Protein AF-A0A958DC90-F1 (afdb_monomer_lite)

Radius of gyration: 18.11 Å; chains: 1; bounding box: 31×31×44 Å

Sequence (57 aa):
MAGKHFEDLQVGQVIKHSNGRTITEMDNVLFSALTMNTQPLHLNEDYASKTEFGQLI

Structure (mmCIF, N/CA/C/O backbone):
data_AF-A0A958DC90-F1
#
_entry.id   AF-A0A958DC90-F1
#
loop_
_atom_site.group_PDB
_atom_site.id
_atom_site.type_symbol
_atom_site.label_atom_id
_atom_site.label_alt_id
_atom_site.label_comp_id
_atom_site.label_asym_id
_atom_site.label_entity_id
_atom_site.label_seq_id
_atom_site.pdbx_PDB_ins_code
_atom_site.Cartn_x
_atom_site.Cartn_y
_atom_site.Cartn_z
_atom_site.occupancy
_atom_site.B_iso_or_equiv
_atom_site.auth_seq_id
_atom_site.auth_comp_id
_atom_site.auth_asym_id
_atom_site.auth_atom_id
_atom_site.pdbx_PDB_model_num
ATOM 1 N N . MET A 1 1 ? -12.514 16.596 10.222 1.00 63.75 1 MET A N 1
ATOM 2 C CA . MET A 1 1 ? -13.182 16.227 11.487 1.00 63.75 1 MET A CA 1
ATOM 3 C C . MET A 1 1 ? -12.146 16.298 12.586 1.00 63.75 1 MET A C 1
ATOM 5 O O . MET A 1 1 ? -11.035 15.838 12.348 1.00 63.75 1 MET A O 1
ATOM 9 N N . ALA A 1 2 ? -12.473 16.893 13.733 1.00 82.12 2 ALA A N 1
ATOM 10 C CA . ALA A 1 2 ? -11.625 16.742 14.910 1.00 82.12 2 ALA A CA 1
ATOM 11 C C . ALA A 1 2 ? -11.578 15.253 15.295 1.00 82.12 2 ALA A C 1
ATOM 13 O O . ALA A 1 2 ? -12.559 14.533 15.086 1.00 82.12 2 ALA A O 1
ATOM 14 N N . GLY A 1 3 ? -10.423 14.785 15.772 1.00 88.94 3 GLY A N 1
ATOM 15 C CA . GLY A 1 3 ? -10.292 13.434 16.313 1.00 88.94 3 GLY A CA 1
ATOM 16 C C . GLY A 1 3 ? -11.209 13.225 17.521 1.00 88.94 3 GLY A C 1
ATOM 17 O O . GLY A 1 3 ? -11.770 14.176 18.059 1.00 88.94 3 GLY A O 1
ATOM 18 N N . LYS A 1 4 ? -11.366 11.969 17.932 1.00 92.94 4 LYS A N 1
ATOM 19 C CA . LYS A 1 4 ? -12.064 11.604 19.169 1.00 92.94 4 LYS A CA 1
ATOM 20 C C . LYS A 1 4 ? -11.072 11.553 20.327 1.00 92.94 4 LYS A C 1
ATOM 22 O O . LYS A 1 4 ? -9.935 11.126 20.117 1.00 92.94 4 LYS A O 1
ATOM 27 N N . HIS A 1 5 ? -11.504 11.948 21.520 1.00 95.06 5 HIS A N 1
ATOM 28 C CA . HIS A 1 5 ? -10.760 11.649 22.738 1.00 95.06 5 HIS A CA 1
ATOM 29 C C . HIS A 1 5 ? -10.994 10.192 23.156 1.00 95.06 5 HIS A C 1
ATOM 31 O O . HIS A 1 5 ? -11.830 9.493 22.578 1.00 95.06 5 HIS A O 1
ATOM 37 N N . PHE A 1 6 ? -10.220 9.706 24.12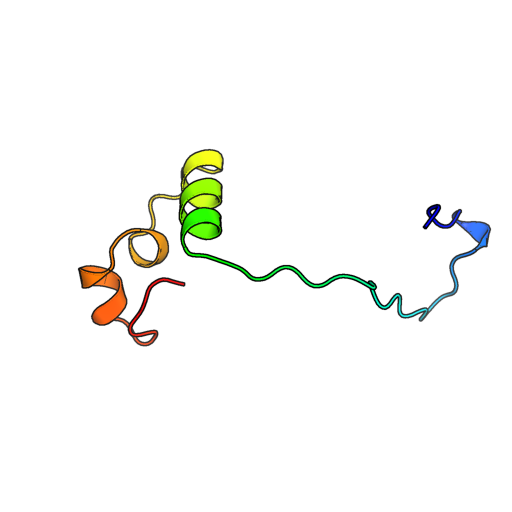6 1.00 95.94 6 PHE A N 1
ATOM 38 C CA . PHE A 1 6 ? -10.297 8.312 24.566 1.00 95.94 6 PHE A CA 1
ATOM 39 C C . PHE A 1 6 ? -11.694 7.971 25.109 1.00 95.94 6 PHE A C 1
ATOM 41 O O . PHE A 1 6 ? -12.258 6.936 24.769 1.00 95.94 6 PHE A O 1
ATOM 48 N N . GLU A 1 7 ? -12.277 8.886 25.877 1.00 97.00 7 GLU A N 1
ATOM 49 C CA . GLU A 1 7 ? -13.614 8.804 26.464 1.00 97.00 7 GLU A CA 1
ATOM 50 C C . GLU A 1 7 ? -14.760 8.776 25.435 1.00 97.00 7 GLU A C 1
ATOM 52 O O . GLU A 1 7 ? -15.857 8.321 25.754 1.00 97.00 7 GLU A O 1
ATOM 57 N N . ASP A 1 8 ? -14.512 9.204 24.193 1.00 95.69 8 ASP A N 1
ATOM 58 C CA . ASP A 1 8 ? -15.499 9.199 23.106 1.00 95.69 8 ASP A CA 1
ATOM 59 C C . ASP A 1 8 ? -15.529 7.877 22.317 1.00 95.69 8 ASP A C 1
ATOM 61 O O . ASP A 1 8 ? -16.312 7.748 21.361 1.00 95.69 8 ASP A O 1
ATOM 65 N N . LEU A 1 9 ? -14.628 6.940 22.638 1.00 95.94 9 LEU A N 1
ATOM 66 C CA . LEU A 1 9 ? -14.504 5.640 21.984 1.00 95.94 9 LEU A CA 1
ATOM 67 C C . LEU A 1 9 ? -15.318 4.580 22.728 1.00 95.94 9 LEU A C 1
ATOM 69 O O . LEU A 1 9 ? -15.276 4.474 23.950 1.00 95.94 9 LEU A O 1
ATOM 73 N N . GLN A 1 10 ? -16.036 3.750 21.973 1.00 97.44 10 GLN A N 1
ATOM 74 C CA . GLN A 1 10 ? -16.825 2.643 22.514 1.00 97.44 10 GLN A CA 1
ATOM 75 C C . GLN A 1 10 ? -16.270 1.296 22.039 1.00 97.44 10 GLN A C 1
ATOM 77 O O . GLN A 1 10 ? -15.838 1.153 20.893 1.00 97.44 10 GLN A O 1
ATOM 82 N N . VAL A 1 11 ? -16.291 0.281 22.908 1.00 97.69 11 VAL A N 1
ATOM 83 C CA . VAL A 1 11 ? -15.889 -1.084 22.532 1.00 97.69 11 VAL A CA 1
ATOM 84 C C . VAL A 1 11 ? -16.795 -1.580 21.404 1.00 97.69 11 VAL A C 1
ATOM 86 O O . VAL A 1 11 ? -18.017 -1.514 21.504 1.00 97.69 11 VAL A O 1
ATOM 89 N N . GLY A 1 12 ? -16.185 -2.064 20.320 1.00 97.56 12 GLY A N 1
ATOM 90 C CA . GLY A 1 12 ? -16.902 -2.505 19.120 1.00 97.56 12 GLY A CA 1
ATOM 91 C C . GLY A 1 12 ? -17.301 -1.379 18.159 1.00 97.56 12 GLY A C 1
ATOM 92 O O . GLY A 1 12 ? -17.936 -1.651 17.142 1.00 97.56 12 GLY A O 1
ATOM 93 N N . GLN A 1 13 ? -16.927 -0.125 18.431 1.00 96.56 13 GLN A N 1
ATOM 94 C CA . GLN A 1 13 ? -17.194 0.985 17.521 1.00 96.56 13 GLN A CA 1
ATOM 95 C C . GLN A 1 13 ? -16.483 0.791 16.175 1.00 96.56 13 GLN A C 1
ATOM 97 O O . GLN A 1 13 ? -15.267 0.615 16.110 1.00 96.56 13 GLN A O 1
ATOM 102 N N . VAL A 1 14 ? -17.242 0.919 15.086 1.00 95.69 14 VAL A N 1
ATOM 103 C CA . VAL A 1 14 ? -16.715 0.939 13.717 1.00 95.69 14 VAL A CA 1
ATOM 104 C C . VAL A 1 14 ? -16.626 2.385 13.236 1.00 95.69 14 VAL A C 1
ATOM 106 O O . VAL A 1 14 ? -17.635 3.084 13.144 1.00 95.69 14 VAL A O 1
ATOM 109 N N . ILE A 1 15 ? -15.417 2.849 12.912 1.00 93.62 15 ILE A N 1
ATOM 110 C CA . ILE A 1 15 ? -15.187 4.186 12.352 1.00 93.62 15 ILE A CA 1
ATOM 111 C C . ILE A 1 15 ? -15.096 4.066 10.831 1.00 93.62 15 ILE A C 1
ATOM 113 O O . ILE A 1 15 ? -14.113 3.567 10.291 1.00 93.62 15 ILE A O 1
ATOM 117 N N . LYS A 1 16 ? -16.119 4.550 10.121 1.00 93.19 16 LYS A N 1
ATOM 118 C CA . LYS A 1 16 ? -16.084 4.653 8.658 1.00 93.19 16 LYS A CA 1
ATOM 119 C C . LYS A 1 16 ? -15.405 5.960 8.253 1.00 93.19 16 LYS A C 1
ATOM 121 O O . LYS A 1 16 ? -15.985 7.034 8.404 1.00 93.19 16 LYS A O 1
ATOM 126 N N . HIS A 1 17 ? -14.184 5.873 7.735 1.00 92.19 17 HIS A N 1
ATOM 127 C CA . HIS A 1 17 ? -13.478 7.037 7.200 1.00 92.19 17 HIS A CA 1
ATOM 128 C C . HIS A 1 17 ? -14.200 7.587 5.965 1.00 92.19 17 HIS A C 1
ATOM 130 O O . HIS A 1 17 ? -14.698 6.832 5.131 1.00 92.19 17 HIS A O 1
ATOM 136 N N . SER A 1 18 ? -14.284 8.913 5.867 1.00 90.56 18 SER A N 1
ATOM 137 C CA . SER A 1 18 ? -15.081 9.585 4.834 1.00 90.56 18 SER A CA 1
ATOM 138 C C . SER A 1 18 ? -14.425 9.582 3.457 1.00 90.56 18 SER A C 1
ATOM 140 O O . SER A 1 18 ? -15.120 9.716 2.455 1.00 90.56 18 SER A O 1
ATOM 142 N N . ASN A 1 19 ? -13.099 9.458 3.404 1.00 93.69 19 ASN A N 1
ATOM 143 C CA . ASN A 1 19 ? -12.324 9.686 2.193 1.00 93.69 19 ASN A CA 1
ATOM 144 C C . ASN A 1 19 ? -11.713 8.371 1.708 1.00 93.69 19 ASN A C 1
ATOM 146 O O . ASN A 1 19 ? -11.096 7.649 2.489 1.00 93.69 19 ASN A O 1
ATOM 150 N N . GLY A 1 20 ? -11.846 8.104 0.411 1.00 94.50 20 GLY A N 1
ATOM 151 C CA . GLY A 1 20 ? -11.013 7.143 -0.306 1.00 94.50 20 GLY A CA 1
ATOM 152 C C . GLY A 1 20 ? -9.885 7.868 -1.038 1.00 94.50 20 GLY A C 1
ATOM 153 O O . GLY A 1 20 ? -10.009 9.052 -1.358 1.00 94.50 20 GLY A O 1
ATOM 154 N N . ARG A 1 21 ? -8.792 7.160 -1.320 1.00 95.44 21 ARG A N 1
ATOM 155 C CA . ARG A 1 21 ? -7.719 7.641 -2.192 1.00 95.44 21 ARG A CA 1
ATOM 156 C C . ARG A 1 21 ? -7.467 6.599 -3.272 1.00 95.44 21 ARG A C 1
ATOM 158 O O . ARG A 1 21 ? -7.202 5.447 -2.946 1.00 95.44 21 ARG A O 1
ATOM 165 N N . THR A 1 22 ? -7.556 7.008 -4.534 1.00 96.94 22 THR A N 1
ATOM 166 C CA . THR A 1 22 ? -7.173 6.162 -5.668 1.00 96.94 22 THR A CA 1
ATOM 167 C C . THR A 1 22 ? -5.673 5.910 -5.615 1.00 96.94 22 THR A C 1
ATOM 169 O O . THR A 1 22 ? -4.903 6.866 -5.525 1.00 96.94 22 THR A O 1
ATOM 172 N N . ILE A 1 23 ? -5.277 4.640 -5.659 1.00 96.62 23 ILE A N 1
ATOM 173 C CA . ILE A 1 23 ? -3.875 4.248 -5.788 1.00 96.62 23 ILE A CA 1
ATOM 174 C C . ILE A 1 23 ? -3.492 4.303 -7.262 1.00 96.62 23 ILE A C 1
ATOM 176 O O . ILE A 1 23 ? -4.231 3.835 -8.128 1.00 96.62 23 ILE A O 1
ATOM 180 N N . THR A 1 24 ? -2.347 4.911 -7.526 1.00 96.44 24 THR A N 1
ATOM 181 C CA . THR A 1 24 ? -1.731 5.020 -8.846 1.00 96.44 24 THR A CA 1
ATOM 182 C C . THR A 1 24 ? -0.376 4.322 -8.838 1.00 96.44 24 THR A C 1
ATOM 184 O O . THR A 1 24 ? 0.180 4.055 -7.775 1.00 96.44 24 THR A O 1
ATOM 187 N N . GLU A 1 25 ? 0.199 4.080 -10.013 1.00 95.88 25 GLU A N 1
ATOM 188 C CA . GLU A 1 25 ? 1.552 3.519 -10.142 1.00 95.88 25 GLU A CA 1
ATOM 189 C C . GLU A 1 25 ? 2.594 4.311 -9.329 1.00 95.88 25 GLU A C 1
ATOM 191 O O . GLU A 1 25 ? 3.443 3.732 -8.651 1.00 95.88 25 GLU A O 1
ATOM 196 N N . MET A 1 26 ? 2.469 5.644 -9.306 1.00 96.88 26 MET A N 1
ATOM 197 C CA . MET A 1 26 ? 3.377 6.527 -8.569 1.00 96.88 26 MET A CA 1
ATOM 198 C C . MET A 1 26 ? 3.426 6.212 -7.069 1.00 96.88 26 MET A C 1
ATOM 200 O O . MET A 1 26 ? 4.472 6.369 -6.444 1.00 96.88 26 MET A O 1
ATOM 204 N N . ASP A 1 27 ? 2.321 5.760 -6.476 1.00 97.19 27 ASP A N 1
ATOM 205 C CA . ASP A 1 27 ? 2.278 5.412 -5.054 1.00 97.19 27 ASP A CA 1
ATOM 206 C C . ASP A 1 27 ? 3.165 4.213 -4.738 1.00 97.19 27 ASP A C 1
ATOM 208 O O . ASP A 1 27 ? 3.869 4.206 -3.726 1.00 97.19 27 ASP A O 1
ATOM 212 N N . ASN A 1 28 ? 3.164 3.232 -5.637 1.00 94.75 28 ASN A N 1
ATOM 213 C CA . ASN A 1 28 ? 3.953 2.023 -5.499 1.00 94.75 28 ASN A CA 1
ATOM 214 C C . ASN A 1 28 ? 5.447 2.305 -5.698 1.00 94.75 28 ASN A C 1
ATOM 216 O O . ASN A 1 28 ? 6.282 1.885 -4.890 1.00 94.75 28 ASN A O 1
ATOM 220 N N . VAL A 1 29 ? 5.779 3.114 -6.713 1.00 96.00 29 VAL A N 1
ATOM 221 C CA . VAL A 1 29 ? 7.150 3.584 -6.967 1.00 96.00 29 VAL A CA 1
ATOM 222 C C . VAL A 1 29 ? 7.678 4.383 -5.776 1.00 96.00 29 VAL A C 1
ATOM 224 O O . VAL A 1 29 ? 8.776 4.117 -5.285 1.00 96.00 29 VAL A O 1
ATOM 227 N N . LEU A 1 30 ? 6.890 5.338 -5.272 1.00 97.88 30 LEU A N 1
ATOM 228 C CA . LEU A 1 30 ? 7.277 6.179 -4.142 1.00 97.88 30 LEU A CA 1
ATOM 229 C C . LEU A 1 30 ? 7.504 5.350 -2.876 1.00 97.88 30 LEU A C 1
ATOM 231 O O . LEU A 1 30 ? 8.524 5.519 -2.210 1.00 97.88 30 LEU A O 1
ATOM 235 N N . PHE A 1 31 ? 6.576 4.454 -2.536 1.00 97.81 31 PHE A N 1
ATOM 236 C CA . PHE A 1 31 ? 6.699 3.629 -1.337 1.00 97.81 31 PHE A CA 1
ATOM 237 C C . PHE A 1 31 ? 7.904 2.687 -1.416 1.00 97.81 31 PHE A C 1
ATOM 239 O O . PHE A 1 31 ? 8.671 2.579 -0.456 1.00 97.81 31 PHE A O 1
ATOM 246 N N . SER A 1 32 ? 8.122 2.068 -2.577 1.00 97.50 32 SER A N 1
ATOM 247 C CA . SER A 1 32 ? 9.283 1.210 -2.829 1.00 97.50 32 SER A CA 1
ATOM 248 C C . SER A 1 32 ? 10.599 1.979 -2.687 1.00 97.50 32 SER A C 1
ATOM 250 O O . SER A 1 32 ? 11.520 1.503 -2.025 1.00 97.50 32 SER A O 1
ATOM 252 N N . ALA A 1 33 ? 10.673 3.210 -3.206 1.00 97.44 33 ALA A N 1
ATOM 253 C CA . ALA A 1 33 ? 11.848 4.068 -3.066 1.00 97.44 33 ALA A CA 1
ATOM 254 C C . ALA A 1 33 ? 12.105 4.495 -1.609 1.00 97.44 33 ALA A C 1
ATOM 256 O O . ALA A 1 33 ? 13.243 4.446 -1.146 1.00 97.44 33 ALA A O 1
ATOM 257 N N . LEU A 1 34 ? 11.056 4.876 -0.868 1.00 98.44 34 LEU A N 1
ATOM 258 C CA . LEU A 1 34 ? 11.165 5.299 0.535 1.00 98.44 34 LEU A CA 1
ATOM 259 C C . LEU A 1 34 ? 11.591 4.163 1.468 1.00 98.44 34 LEU A C 1
ATOM 261 O O . LEU A 1 34 ? 12.277 4.401 2.459 1.00 98.44 34 LEU A O 1
ATOM 265 N N . THR A 1 35 ? 11.167 2.939 1.163 1.00 98.25 35 THR A N 1
ATOM 266 C CA . THR A 1 35 ? 11.436 1.753 1.988 1.00 98.25 35 THR A CA 1
ATOM 267 C C . THR A 1 35 ? 12.615 0.924 1.490 1.00 98.25 35 THR A C 1
ATOM 269 O O . THR A 1 35 ? 12.974 -0.062 2.128 1.00 98.25 35 THR A O 1
ATOM 272 N N . MET A 1 36 ? 13.226 1.317 0.367 1.00 97.75 36 MET A N 1
ATOM 273 C CA . MET A 1 36 ? 14.248 0.542 -0.343 1.00 97.75 36 MET A CA 1
ATOM 274 C C . MET A 1 36 ? 13.794 -0.886 -0.694 1.00 97.75 36 MET A C 1
ATOM 276 O O . MET A 1 36 ? 14.609 -1.808 -0.761 1.00 97.75 36 MET A O 1
ATOM 280 N N . ASN A 1 37 ? 12.497 -1.083 -0.936 1.00 97.69 37 ASN A 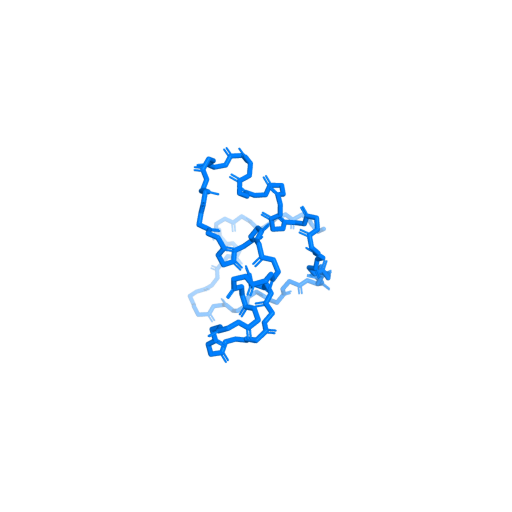N 1
ATOM 281 C CA . ASN A 1 37 ? 11.977 -2.353 -1.421 1.00 97.69 37 ASN A CA 1
ATOM 282 C C . ASN A 1 37 ? 12.243 -2.475 -2.929 1.00 97.69 37 ASN A C 1
ATOM 284 O O . ASN A 1 37 ? 11.632 -1.779 -3.734 1.00 97.69 37 ASN A O 1
ATOM 288 N N . THR A 1 38 ? 13.152 -3.370 -3.314 1.00 95.94 38 THR A N 1
ATOM 289 C CA . THR A 1 38 ? 13.562 -3.592 -4.712 1.00 95.94 38 THR A CA 1
ATOM 290 C C . THR A 1 38 ? 12.844 -4.766 -5.383 1.00 95.94 38 THR A C 1
ATOM 292 O O . THR A 1 38 ? 13.299 -5.261 -6.415 1.00 95.94 38 THR A O 1
ATOM 295 N N . GLN A 1 39 ? 11.733 -5.242 -4.815 1.00 96.62 39 GLN A N 1
ATOM 296 C CA . GLN A 1 39 ? 10.969 -6.358 -5.367 1.00 96.62 39 GLN A CA 1
ATOM 297 C C . GLN A 1 39 ? 10.457 -6.038 -6.793 1.00 96.62 39 GLN A C 1
ATOM 299 O O . GLN A 1 39 ? 9.681 -5.095 -6.963 1.00 96.62 39 GLN A O 1
ATOM 304 N N . PRO A 1 40 ? 10.832 -6.822 -7.826 1.00 97.00 40 PRO A N 1
ATOM 305 C CA . PRO A 1 40 ? 10.481 -6.534 -9.221 1.00 97.00 40 PRO A CA 1
ATOM 306 C C . PRO A 1 40 ? 8.977 -6.538 -9.500 1.00 97.00 40 PRO A C 1
ATOM 308 O O . PRO A 1 40 ? 8.543 -5.867 -10.430 1.00 97.00 40 PRO A O 1
ATOM 311 N N . LEU A 1 41 ? 8.175 -7.223 -8.683 1.00 96.69 41 LEU A N 1
ATOM 312 C CA . LEU A 1 41 ? 6.718 -7.218 -8.812 1.00 96.69 41 LEU A CA 1
ATOM 313 C C . LEU A 1 41 ? 6.086 -5.814 -8.674 1.00 96.69 41 LEU A C 1
ATOM 315 O O . LEU A 1 41 ? 5.003 -5.588 -9.200 1.00 96.69 41 LEU A O 1
ATOM 319 N N . HIS A 1 42 ? 6.772 -4.873 -8.018 1.00 97.06 42 HIS A N 1
ATOM 320 C CA . HIS A 1 42 ? 6.290 -3.501 -7.812 1.00 97.06 42 HIS A CA 1
ATOM 321 C C . HIS A 1 42 ? 6.878 -2.489 -8.810 1.00 97.06 42 HIS A C 1
ATOM 323 O O . HIS A 1 42 ? 6.404 -1.359 -8.894 1.00 97.06 42 HIS A O 1
ATOM 329 N N . LEU A 1 43 ? 7.936 -2.864 -9.544 1.00 96.25 43 LEU A N 1
ATOM 330 C CA . LEU A 1 43 ? 8.786 -1.918 -10.287 1.00 96.25 43 LEU A CA 1
ATOM 331 C C . LEU A 1 43 ? 9.113 -2.339 -11.727 1.00 96.25 43 LEU A C 1
ATOM 333 O O . LEU A 1 43 ? 9.712 -1.559 -12.466 1.0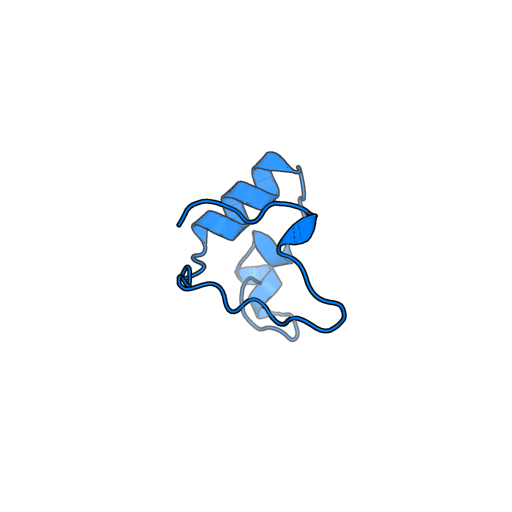0 96.25 43 LEU A O 1
ATOM 337 N N . ASN A 1 44 ? 8.793 -3.569 -12.131 1.00 97.12 44 ASN A N 1
ATOM 338 C CA . ASN A 1 44 ? 9.127 -4.099 -13.448 1.00 97.12 44 ASN A CA 1
ATOM 339 C C . ASN A 1 44 ? 7.901 -4.738 -14.110 1.00 97.12 44 ASN A C 1
ATOM 341 O O . ASN A 1 44 ? 7.515 -5.858 -13.780 1.00 97.12 44 ASN A O 1
ATOM 345 N N . GLU A 1 45 ? 7.339 -4.025 -15.085 1.00 96.88 45 GLU A N 1
ATOM 346 C CA . GLU A 1 45 ? 6.154 -4.441 -15.841 1.00 96.88 45 GLU A CA 1
ATOM 347 C C . GLU A 1 45 ? 6.354 -5.787 -16.560 1.00 96.88 45 GLU A C 1
ATOM 349 O O . GLU A 1 45 ? 5.494 -6.663 -16.501 1.00 96.88 45 GLU A O 1
ATOM 354 N N . ASP A 1 46 ? 7.515 -6.004 -17.192 1.00 98.31 46 ASP A N 1
ATOM 355 C CA . ASP A 1 46 ? 7.813 -7.261 -17.895 1.00 98.31 46 ASP A CA 1
ATOM 356 C C . ASP A 1 46 ? 7.832 -8.447 -16.926 1.00 98.31 46 ASP A C 1
ATOM 358 O O . ASP A 1 46 ? 7.254 -9.496 -17.216 1.00 98.31 46 ASP A O 1
ATOM 362 N N . TYR A 1 47 ? 8.447 -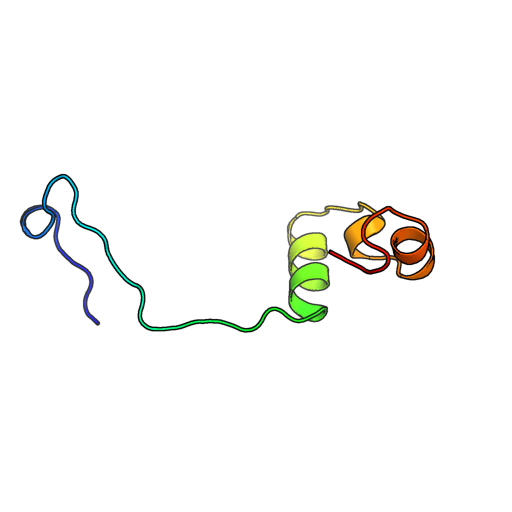8.274 -15.755 1.00 98.12 47 TYR A N 1
ATOM 363 C CA . TYR A 1 47 ? 8.442 -9.302 -14.721 1.00 98.12 47 TYR A CA 1
ATOM 364 C C . TYR A 1 47 ? 7.024 -9.552 -14.200 1.00 98.12 47 TYR A C 1
ATOM 366 O O . TYR A 1 47 ? 6.580 -10.699 -14.151 1.00 98.12 47 TYR A O 1
ATOM 374 N N . ALA A 1 48 ? 6.300 -8.490 -13.845 1.00 97.81 48 ALA A N 1
ATOM 375 C CA . ALA A 1 48 ? 4.972 -8.585 -13.255 1.00 97.81 48 ALA A CA 1
ATOM 376 C C . ALA A 1 48 ? 3.946 -9.222 -14.206 1.00 97.81 48 ALA A C 1
ATOM 378 O O . ALA A 1 48 ? 3.159 -10.065 -13.769 1.00 97.81 48 ALA A O 1
ATOM 379 N N . SER A 1 49 ? 4.033 -8.938 -15.512 1.00 98.12 49 SER A N 1
ATOM 380 C CA . SER A 1 49 ? 3.189 -9.547 -16.554 1.00 98.12 49 SER A CA 1
ATOM 381 C C . SER A 1 49 ? 3.296 -11.077 -16.638 1.00 98.12 49 SER A C 1
ATOM 383 O O . SER A 1 49 ? 2.385 -11.741 -17.128 1.00 98.12 49 SER A O 1
ATOM 385 N N . LYS A 1 50 ? 4.399 -11.650 -16.138 1.00 98.44 50 LYS A N 1
ATOM 386 C CA . LYS A 1 50 ? 4.673 -13.097 -16.127 1.00 98.44 50 LYS A CA 1
ATOM 387 C C . LYS A 1 50 ? 4.265 -13.770 -14.815 1.00 98.44 50 LYS A C 1
ATOM 389 O O . LYS A 1 50 ? 4.412 -14.984 -14.685 1.00 98.44 50 LYS A O 1
ATOM 394 N N . THR A 1 51 ? 3.792 -13.001 -13.837 1.00 97.75 51 THR A N 1
ATOM 395 C CA . THR A 1 51 ? 3.291 -13.519 -12.557 1.00 97.75 51 THR A CA 1
ATOM 396 C C . THR A 1 51 ? 1.788 -13.782 -12.616 1.00 97.75 51 THR A C 1
ATOM 398 O O . THR A 1 51 ? 1.117 -13.399 -13.571 1.00 97.75 51 THR A O 1
ATOM 401 N N . GLU A 1 52 ? 1.233 -14.403 -11.573 1.00 97.81 52 GLU A N 1
ATOM 402 C CA . GLU A 1 52 ? -0.216 -14.632 -11.458 1.00 97.81 52 GLU A CA 1
ATOM 403 C C . GLU A 1 52 ? -1.050 -13.338 -11.457 1.00 97.81 52 GLU A C 1
ATOM 405 O O . GLU A 1 52 ? -2.233 -13.371 -11.791 1.00 97.81 52 GLU A O 1
ATOM 410 N N . PHE A 1 53 ? -0.435 -12.200 -11.120 1.00 97.00 53 PHE A N 1
ATOM 411 C CA . PHE A 1 53 ? -1.098 -10.897 -11.078 1.00 97.00 53 PHE A CA 1
ATOM 412 C C . PHE A 1 53 ? -1.214 -10.239 -12.459 1.00 97.00 53 PHE A C 1
ATOM 414 O O . PHE A 1 53 ? -2.111 -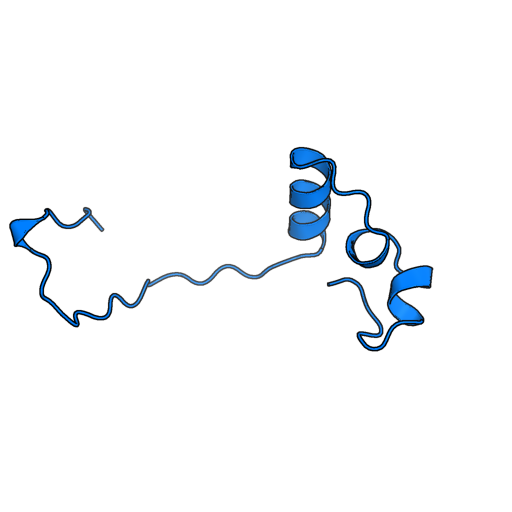9.423 -12.675 1.00 97.00 53 PHE A O 1
ATOM 421 N N . GLY A 1 54 ? -0.313 -10.582 -13.389 1.00 97.25 54 GLY A N 1
ATOM 422 C CA . GLY A 1 54 ? -0.303 -10.077 -14.765 1.00 97.25 54 GLY A CA 1
ATOM 423 C C . GLY A 1 54 ? -0.033 -8.574 -14.930 1.00 97.25 54 GLY A C 1
ATOM 424 O O . GLY A 1 54 ? -0.081 -8.088 -16.055 1.00 97.25 54 GLY A O 1
ATOM 425 N N . GLN A 1 55 ? 0.234 -7.845 -13.843 1.00 96.31 55 GLN A N 1
ATOM 426 C CA . GLN A 1 55 ? 0.507 -6.403 -13.795 1.00 96.31 55 GLN A CA 1
ATOM 427 C C . GLN A 1 55 ? 1.233 -6.058 -12.486 1.00 96.31 55 GLN A C 1
ATOM 429 O O . GLN A 1 55 ? 1.266 -6.885 -11.569 1.00 96.31 55 GLN A O 1
ATOM 434 N N . LEU A 1 56 ? 1.788 -4.846 -12.384 1.00 96.25 56 LEU A N 1
ATOM 435 C CA . LEU A 1 56 ? 2.364 -4.341 -11.133 1.00 96.25 56 LEU A CA 1
ATOM 436 C C . LEU A 1 56 ? 1.317 -4.322 -10.009 1.00 96.25 56 LEU A C 1
ATOM 438 O O . LEU A 1 56 ? 0.182 -3.892 -10.222 1.00 96.25 56 LEU A O 1
ATOM 442 N N . ILE A 1 57 ? 1.717 -4.744 -8.809 1.00 91.62 57 ILE A N 1
ATOM 443 C CA . ILE A 1 57 ? 0.889 -4.660 -7.589 1.00 91.62 57 ILE A CA 1
ATOM 444 C C . ILE A 1 57 ? 1.554 -3.836 -6.511 1.00 91.62 57 ILE A C 1
ATOM 446 O O . ILE A 1 57 ? 2.800 -3.782 -6.542 1.00 91.62 57 ILE A O 1
#

pLDDT: mean 95.39, std 5.02, range [63.75, 98.44]

Foldseek 3Di:
DDDDDPVRDDVVDDDDDPDDDDDDLVNLVVVCVVVVPPPCLSPPLVVVCPDPNNGRD

Secondary structure (DSSP, 8-state):
-PPPPGGG--TT-----S------HHHHHHHHHHHT---GGGT-HHHHHTSTTSS--

=== Feature glossary ===
A reading guide for the features in this record.

Start from the sequence.

  · Sequence gives the chain of amino acids in standard one-letter code (A=alanine, C=cysteine, …, Y=tyrosine), read N→C. It is the only feature that is directly encoded by the gene; all structural features are derived from the folded form of this sequence.

Fold it, and you get atomic coordinates and the backbone conformation that goes with them.

  · Structure coordinates are given as an mmCIF _atom_site loop: one row per atom with element, residue name, chain id, sequence number, and x/y/z position in Å. Only the four main-chain atoms per residue are included here; side chains are omitted to keep the record compact.

  · Backbone dihedral angles. Every residue except chain termini has a φ (preceding-C → N → Cα → C) and a ψ (N → Cα → C → next-N). They are reported in degrees following the IUPAC sign convention. Secondary structure is essentially a statement about which (φ, ψ) basin each residue occupies.

  · Eight-state secondary structure (DSSP): H is the canonical α-helix, G the tighter 3₁₀-helix, I the wider π-helix; E/B are β-structure, T and S are turns and bends, and '-' is everything else. DSSP derives these from the pattern of main-chain N–H···O=C hydrogen bonds, not from the sequence.

  · SS3 is a coarse helix/strand/coil call (letters a/b/c) made by the P-SEA algorithm from inter-Cα distances and dihedrals. It is less detailed than DSSP but needs only Cα positions.

Summarize the fold with a handful of shape descriptors and a per-residue structural alphabet.

  · Radius of gyration (Rg) is the root-mean-square distance of Cα atoms from their centroid — a single number for o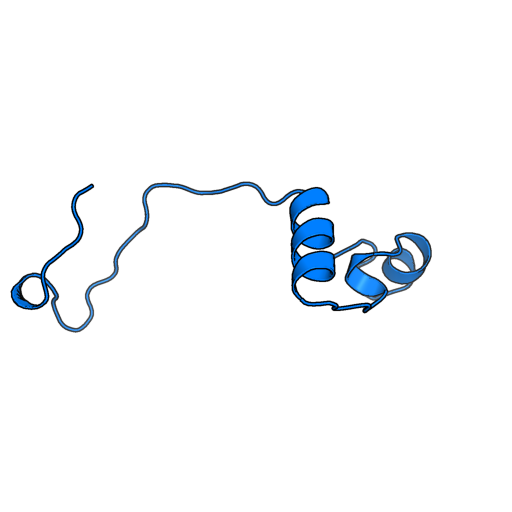verall size and compactness. A globular domain of N residues has Rg ≈ 2.2·N^0.38 Å; an extended or disordered chain has a much larger Rg. The Cα contact count is the number of residue pairs whose Cα atoms are within 8 Å and are more than four positions apart in sequence — a standard proxy for tertiary packing density. The bounding box is the smallest axis-aligned box enclosing all Cα atoms.

  · 3Di is Foldseek's structural alphabet. Each residue is assigned one of twenty discrete states based on how its Cα sits relative to its spatial (not sequential) neighbors. Aligning 3Di strings finds structural homologs roughly as well as full 3D superposition, but orders of magnitude faster.

  · Solvent-accessible surface area (SASA) is the area in Å² traced out by the centre of a 1.4 Å probe sphere (a water molecule) rolled over the protein's van der Waals surface (Shrake–Rupley / Lee–Richards construction). Buried residues have near-zero SASA; fully exposed residues can exceed 200 Å². The total SASA scales roughly with the number of surface residues.

Ask how reliable the model is.

  · For AlphaFold models, the B-factor field carries pLDDT — the model's own estimate of local accuracy on a 0–100 scale. Regions with pLDDT<50 should be treated as essentially unmodeled; they often correspond to intrinsically disordered segments.

  · For experimental (PDB) structures, the B-factor (temperature factor) quantifies the positional spread of each atom in the crystal — a combination of thermal vibration and static disorder — in units of Å². High B-factors mark flexible loops or poorly resolved regions; low B-factors mark the rigid, well-ordered core.

  · Predicted Aligned Error (PAE) is an AlphaFold confidence matrix: entry (i, j) is the expected error in the position of residue j, in ångströms, when the prediction is superimposed on the true structure at residue i. Low PAE within a block of residues means that block is internally rigid and well-predicted; high PAE between two blocks means their relative placement is uncertain even if each block individually is confident.

Place it in context: what it resembles, what it is annotated as, and how it looks.

  · Structural nearest neighbors (via Foldseek easy-search vs the PDB). Reported per hit: target PDB id, E-value, and alignment TM-score. A TM-score above ~0.5 is the conventional threshold for 'same fold'.

  · Functional annotations link the protein to curated databases. InterPro entries identify conserved domains and families by matching the sequence against member-database signatures (Pfam, PROSITE, CDD, …). Gene Ontology (GO) terms describe molecular function, biological process, and cellular component in a controlled vocabulary. CATH places the structure in a hierarchical fold classification (Class/Architecture/Topology/Homologous-superfamily). The organism is the source species.

  · The contact map is a binary N×N matrix image: pixel (i, j) is dark where Cα_i and Cα_j are within 8 Å and |i−j|>4. Because the |i−j|>4 filter removes local helical contacts, off-diagonal stripes parallel to the main diagonal indicate parallel β-sheets; stripes perpendicular to it indicate antiparallel β-sheets. The Ramachandran plot scatters every residue's (φ, ψ) pair against the sterically allowed regions. The PAE heatmap renders the predicted-aligned-error matrix.

  · Six rendered views show the 3D structure from the faces of a cube — i.e. along ±x, ±y, ±z. Rendering representation is drawn randomly per protein from cartoon (secondary-structure ribbons), sticks (backbone bonds), or molecular surface; coloring is either N→C rainbow (blue at the N-terminus through red at the C-terminus) or one color per chain.